Protein AF-A0A1J5B6G8-F1 (afdb_monomer_lite)

pLDDT: mean 86.55, std 10.8, range [49.69, 98.31]

Organism: NCBI:txid1805035

InterPro domains:
  IPR007404 YdjM inner membrane [PF04307] (1-130)

Radius of gyration: 16.75 Å; chains: 1; bounding box: 43×33×49 Å

Secondary structure (DSSP, 8-state):
--HHHHHHHHHHHHHHSSS---HHHHHHHHHHHTGGGHHHHHHHHTT--GGGGGGSTTSSHHHHHHHHHHHHHHHTTTS-HHHHHHHHHHHHHHHHHHTHHHHHHHTTSSSSPPPSS-TTTTS--PPPPSSPPPHHHHHHHHHHT--

Structure (mmCIF, N/CA/C/O backbone):
data_AF-A0A1J5B6G8-F1
#
_entry.id   AF-A0A1J5B6G8-F1
#
loop_
_atom_site.group_PDB
_atom_site.id
_atom_site.type_symbol
_atom_site.label_atom_id
_atom_site.label_alt_id
_atom_site.label_comp_id
_atom_site.label_asym_id
_atom_site.label_entity_id
_atom_site.label_seq_id
_atom_site.pdbx_PDB_ins_code
_atom_site.Cartn_x
_atom_site.Cartn_y
_atom_site.Cartn_z
_atom_site.occupancy
_atom_site.B_iso_or_equiv
_atom_site.auth_seq_id
_atom_site.auth_comp_id
_atom_site.auth_asym_id
_atom_site.auth_atom_id
_atom_site.pdbx_PDB_model_num
ATOM 1 N N . MET A 1 1 ? 2.004 4.450 -6.761 1.00 62.31 1 MET A N 1
ATOM 2 C CA . MET A 1 1 ? 1.267 5.750 -6.720 1.00 62.31 1 MET A CA 1
ATOM 3 C C . MET A 1 1 ? 1.899 6.638 -5.643 1.00 62.31 1 MET A C 1
ATOM 5 O O . MET A 1 1 ? 2.546 6.097 -4.767 1.00 62.31 1 MET A O 1
ATOM 9 N N . LEU A 1 2 ? 1.789 7.978 -5.674 1.00 68.81 2 LEU A N 1
ATOM 10 C CA . LEU A 1 2 ? 2.334 8.784 -4.560 1.00 68.81 2 LEU A CA 1
ATOM 11 C C . LEU A 1 2 ? 1.561 8.505 -3.248 1.00 68.81 2 LEU A C 1
ATOM 13 O O . LEU A 1 2 ? 0.354 8.242 -3.319 1.00 68.81 2 LEU A O 1
ATOM 17 N N . PRO A 1 3 ? 2.182 8.681 -2.062 1.00 77.25 3 PRO A N 1
ATOM 18 C CA . PRO A 1 3 ? 1.560 8.410 -0.754 1.00 77.25 3 PRO A CA 1
ATOM 19 C C . PRO A 1 3 ? 0.179 9.066 -0.548 1.00 77.25 3 PRO A C 1
ATOM 21 O O . PRO A 1 3 ? -0.711 8.545 0.126 1.00 77.25 3 PRO A O 1
ATOM 24 N N . PHE A 1 4 ? -0.070 10.215 -1.181 1.00 81.00 4 PHE A N 1
ATOM 25 C CA . PHE A 1 4 ? -1.370 10.894 -1.118 1.00 81.00 4 P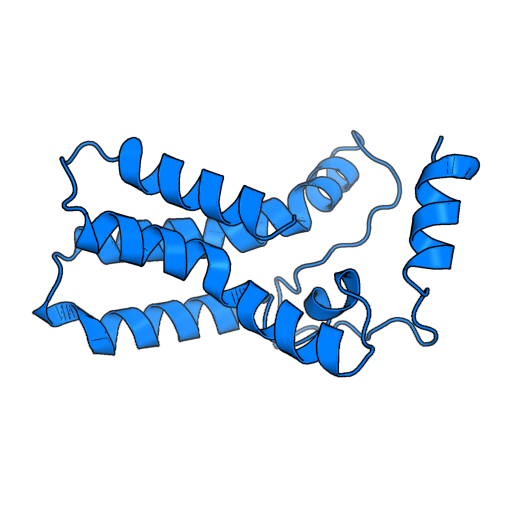HE A CA 1
ATOM 26 C C . PHE A 1 4 ? -2.514 10.082 -1.734 1.00 81.00 4 PHE A C 1
ATOM 28 O O . PHE A 1 4 ? -3.630 10.088 -1.211 1.00 81.00 4 PHE A O 1
ATOM 35 N N . GLY A 1 5 ? -2.249 9.352 -2.816 1.00 80.00 5 GLY A N 1
ATOM 36 C CA . GLY A 1 5 ? -3.241 8.460 -3.400 1.00 80.00 5 GLY A CA 1
ATOM 37 C C . GLY A 1 5 ? -3.531 7.272 -2.482 1.00 80.00 5 GLY A C 1
ATOM 38 O O . GLY A 1 5 ? -4.691 6.908 -2.291 1.00 80.00 5 GLY A O 1
ATOM 39 N N . HIS A 1 6 ? -2.497 6.713 -1.844 1.00 88.62 6 HIS A N 1
ATOM 40 C CA . HIS A 1 6 ? -2.639 5.580 -0.926 1.00 88.62 6 HIS A CA 1
ATOM 41 C C . HIS A 1 6 ? -3.443 5.987 0.310 1.00 88.62 6 HIS A C 1
ATOM 43 O O . HIS A 1 6 ? -4.376 5.299 0.729 1.00 88.62 6 HIS A O 1
ATOM 49 N N . THR A 1 7 ? -3.174 7.190 0.814 1.00 88.19 7 THR A N 1
ATOM 50 C CA . THR A 1 7 ? -3.959 7.858 1.856 1.00 88.19 7 THR A CA 1
ATOM 51 C C . THR A 1 7 ? -5.434 7.988 1.470 1.00 88.19 7 THR A C 1
ATOM 53 O O . THR A 1 7 ? -6.309 7.660 2.275 1.00 88.19 7 THR A O 1
ATOM 56 N N . ALA A 1 8 ? -5.733 8.432 0.245 1.00 87.19 8 ALA A N 1
ATOM 57 C CA . ALA A 1 8 ? -7.107 8.577 -0.231 1.00 87.19 8 ALA A CA 1
ATOM 58 C C . ALA A 1 8 ? -7.840 7.228 -0.287 1.00 87.19 8 ALA A C 1
ATOM 60 O O . ALA A 1 8 ? -8.984 7.128 0.160 1.00 87.19 8 ALA A O 1
ATOM 61 N N . VAL A 1 9 ? -7.176 6.175 -0.764 1.00 89.00 9 VAL A N 1
ATOM 62 C CA . VAL A 1 9 ? -7.735 4.816 -0.828 1.00 89.00 9 VAL A CA 1
ATOM 63 C C . VAL A 1 9 ? -7.992 4.266 0.573 1.00 89.00 9 VAL A C 1
ATOM 65 O O . VAL A 1 9 ? -9.101 3.811 0.852 1.00 89.00 9 VAL A O 1
ATOM 68 N N . GLY A 1 10 ? -7.027 4.391 1.489 1.00 86.12 10 GLY A N 1
ATOM 69 C CA . GLY A 1 10 ? -7.203 4.004 2.890 1.00 86.12 10 GLY A CA 1
ATOM 70 C C . GLY A 1 10 ? -8.380 4.730 3.548 1.00 86.12 10 GLY A C 1
ATOM 71 O O . GLY A 1 10 ? -9.205 4.114 4.227 1.00 86.12 10 GLY A O 1
ATOM 72 N N . TYR A 1 11 ? -8.526 6.031 3.282 1.00 90.62 11 TYR A N 1
ATOM 73 C CA . TYR A 1 11 ? -9.662 6.813 3.763 1.00 90.62 11 TYR A CA 1
ATOM 74 C C . TYR A 1 11 ? -10.995 6.344 3.162 1.00 90.62 11 TYR A C 1
ATOM 76 O O . TYR A 1 11 ? -11.988 6.236 3.885 1.00 90.62 11 TYR A O 1
ATOM 84 N N . LEU A 1 12 ? -11.040 6.031 1.863 1.00 90.25 12 LEU A N 1
ATOM 85 C CA . LEU A 1 12 ? -12.237 5.500 1.207 1.00 90.25 12 LEU A CA 1
ATOM 86 C C . LEU A 1 12 ? -12.634 4.133 1.770 1.00 90.25 12 LEU A C 1
ATOM 88 O O . LEU A 1 12 ? -13.815 3.931 2.050 1.00 90.25 12 LEU A O 1
ATOM 92 N N . ILE A 1 13 ? -11.673 3.236 2.002 1.00 88.06 13 ILE A N 1
ATOM 93 C CA . ILE A 1 13 ? -11.905 1.933 2.643 1.00 88.06 13 ILE A CA 1
ATOM 94 C C . ILE A 1 13 ? -12.516 2.132 4.032 1.00 88.06 13 ILE A C 1
ATOM 96 O O . ILE A 1 13 ? -13.543 1.531 4.355 1.00 88.06 13 ILE A O 1
ATOM 100 N N . ALA A 1 14 ? -11.943 3.031 4.834 1.00 85.19 14 ALA A N 1
ATOM 101 C CA . ALA A 1 14 ? -12.457 3.342 6.161 1.00 85.19 14 ALA A CA 1
ATOM 102 C C . ALA A 1 14 ? -13.882 3.929 6.103 1.00 85.19 14 ALA A C 1
ATOM 104 O O . ALA A 1 14 ? -14.767 3.510 6.848 1.00 85.19 14 ALA A O 1
ATOM 105 N N . LYS A 1 15 ? -14.139 4.870 5.187 1.00 87.94 15 LYS A N 1
ATOM 106 C CA . LYS A 1 15 ? -15.420 5.588 5.089 1.00 87.94 15 LYS A CA 1
ATOM 107 C C . LYS A 1 15 ? -16.544 4.774 4.449 1.00 87.94 15 LYS A C 1
ATOM 109 O O . LYS A 1 15 ? -17.708 5.018 4.752 1.00 87.94 15 LYS A O 1
ATOM 114 N N . LYS A 1 16 ? -16.222 3.834 3.557 1.00 85.38 16 LYS A N 1
ATOM 115 C CA . LYS A 1 16 ? -17.190 2.928 2.915 1.00 85.38 16 LYS A CA 1
ATOM 116 C C . LYS A 1 16 ? -17.518 1.699 3.762 1.00 85.38 16 LYS A C 1
ATOM 118 O O . LYS A 1 16 ? -18.395 0.925 3.379 1.00 85.38 16 LYS A O 1
ATOM 123 N N . SER A 1 17 ? -16.869 1.533 4.915 1.00 82.62 17 SER A N 1
ATOM 124 C CA . SER A 1 17 ? -17.276 0.540 5.906 1.00 82.62 17 SER A CA 1
ATOM 125 C C . SER A 1 17 ? -18.742 0.744 6.303 1.00 82.62 17 SER A C 1
ATOM 127 O O . SER A 1 17 ? -19.192 1.866 6.530 1.00 82.62 17 SER A O 1
ATOM 129 N N . ARG A 1 18 ? -19.502 -0.355 6.423 1.00 78.12 18 ARG A N 1
ATOM 130 C CA . ARG A 1 18 ? -20.895 -0.319 6.913 1.00 78.12 18 ARG A CA 1
ATOM 131 C C . ARG A 1 18 ? -20.997 0.165 8.363 1.00 78.12 18 ARG A C 1
ATOM 133 O O . ARG A 1 18 ? -22.073 0.554 8.803 1.00 78.12 18 ARG A O 1
ATOM 140 N N . GLN A 1 19 ? -19.899 0.102 9.113 1.00 79.75 19 GLN A N 1
ATOM 141 C CA . GLN A 1 19 ? -19.834 0.528 10.505 1.00 79.75 19 GLN A CA 1
ATOM 142 C C . GLN A 1 19 ? -19.274 1.944 10.611 1.00 79.75 19 GLN A C 1
ATOM 144 O O . GLN A 1 19 ? -18.326 2.310 9.918 1.00 79.75 19 GLN A O 1
ATOM 149 N N . LYS A 1 20 ? -19.835 2.729 11.533 1.00 88.94 20 LYS A N 1
ATOM 150 C CA . LYS A 1 20 ? -19.317 4.058 11.853 1.00 88.94 20 LYS A CA 1
ATOM 151 C C . LYS A 1 20 ? -18.014 3.910 12.640 1.00 88.94 20 LYS A C 1
ATOM 153 O O . LYS A 1 20 ? -18.044 3.550 13.812 1.00 88.94 20 LYS A O 1
ATOM 158 N N . LEU A 1 21 ? -16.895 4.182 11.979 1.00 91.50 21 LEU A N 1
ATOM 159 C CA . LEU A 1 21 ? -15.566 4.122 12.579 1.00 91.50 21 LEU A CA 1
ATOM 160 C C . LEU A 1 21 ? -15.268 5.371 13.418 1.00 91.50 21 LEU A C 1
ATOM 162 O O . LEU A 1 21 ? -15.673 6.488 13.085 1.00 91.50 21 LEU A O 1
ATOM 166 N N . THR A 1 22 ? -14.520 5.181 14.496 1.00 94.94 22 THR A N 1
ATOM 167 C CA . THR A 1 22 ? -13.901 6.248 15.281 1.00 94.94 22 THR A CA 1
ATOM 168 C C . THR A 1 22 ? -12.713 6.854 14.533 1.00 94.94 22 THR A C 1
ATOM 170 O O . THR A 1 22 ? -12.102 6.223 13.670 1.00 94.94 22 THR A O 1
ATOM 173 N N . LEU A 1 23 ? -12.315 8.076 14.903 1.00 94.44 23 LEU A N 1
ATOM 174 C CA . LEU A 1 23 ? -11.149 8.731 14.300 1.00 94.44 23 LEU A CA 1
ATOM 175 C C . LEU A 1 23 ? -9.869 7.888 14.430 1.00 94.44 23 LEU A C 1
ATOM 177 O O . LEU A 1 23 ? -9.091 7.807 13.487 1.00 94.44 23 LEU A O 1
ATOM 181 N N . LYS A 1 24 ? -9.670 7.225 15.575 1.00 96.56 24 LYS A N 1
ATOM 182 C CA . LYS A 1 24 ? -8.493 6.376 15.822 1.00 96.56 24 LYS A CA 1
ATOM 183 C C . LYS A 1 24 ? -8.434 5.185 14.864 1.00 96.56 24 LYS A C 1
ATOM 185 O O . LYS A 1 24 ? -7.358 4.836 14.394 1.00 96.56 24 LYS A O 1
ATOM 190 N N . GLU A 1 25 ? -9.583 4.587 14.564 1.00 95.69 25 GLU A N 1
ATOM 191 C CA . GLU A 1 25 ? -9.697 3.474 13.617 1.00 95.69 25 GLU A CA 1
ATOM 192 C C . GLU A 1 25 ? -9.419 3.927 12.186 1.00 95.69 25 GLU A C 1
ATOM 194 O O . GLU A 1 25 ? -8.664 3.272 11.473 1.00 95.69 25 GLU A O 1
ATOM 199 N N . ILE A 1 26 ? -9.968 5.079 11.786 1.00 95.44 26 ILE A N 1
ATOM 200 C CA . ILE A 1 26 ? -9.703 5.672 10.469 1.00 95.44 26 ILE A CA 1
ATOM 201 C C . ILE A 1 26 ? -8.209 5.959 10.313 1.00 95.44 26 ILE A C 1
ATOM 203 O O . ILE A 1 26 ? -7.617 5.581 9.306 1.00 95.44 26 ILE A O 1
ATOM 207 N N . VAL A 1 27 ? -7.590 6.587 11.317 1.00 96.25 27 VAL A N 1
ATOM 208 C CA . VAL A 1 27 ? -6.154 6.894 11.303 1.00 96.25 27 VAL A CA 1
ATOM 209 C C . VAL A 1 27 ? -5.325 5.619 11.180 1.00 96.25 27 VAL A C 1
ATOM 211 O O . VAL A 1 27 ? -4.406 5.589 10.371 1.00 96.25 27 VAL A O 1
ATOM 214 N N . LEU A 1 28 ? -5.671 4.549 11.902 1.00 96.75 28 LEU A N 1
ATOM 215 C CA . LEU A 1 28 ? -4.965 3.274 11.781 1.00 96.75 28 LEU A CA 1
ATOM 216 C C . LEU A 1 28 ? -5.038 2.703 10.356 1.00 96.75 28 LEU A C 1
ATOM 218 O O . LEU A 1 28 ? -4.016 2.282 9.822 1.00 96.75 28 LEU A O 1
ATOM 222 N N . VAL A 1 29 ? -6.219 2.712 9.730 1.00 96.44 29 VAL A N 1
ATOM 223 C CA . VAL A 1 29 ? -6.400 2.216 8.352 1.00 96.44 29 VAL A CA 1
ATOM 224 C C . VAL A 1 29 ? -5.623 3.073 7.349 1.00 96.44 29 VAL A C 1
ATOM 226 O O . VAL A 1 29 ? -4.968 2.533 6.463 1.00 96.44 29 VAL A O 1
ATOM 229 N N . VAL A 1 30 ? -5.645 4.398 7.502 1.00 95.12 30 VAL A N 1
ATOM 230 C CA . VAL A 1 30 ? -4.907 5.326 6.630 1.00 95.12 30 VAL A CA 1
ATOM 231 C C . VAL A 1 30 ? -3.395 5.159 6.782 1.00 95.12 30 VAL A C 1
ATOM 233 O O . VAL A 1 30 ? -2.685 5.120 5.781 1.00 95.12 30 VAL A O 1
ATOM 236 N N . VAL A 1 31 ? -2.891 5.022 8.009 1.00 94.94 31 VAL A N 1
ATOM 237 C CA . VAL A 1 31 ? -1.464 4.764 8.255 1.00 94.94 31 VAL A CA 1
ATOM 238 C C . VAL A 1 31 ? -1.059 3.418 7.661 1.00 94.94 31 VAL A C 1
ATOM 240 O O . VAL A 1 31 ? -0.040 3.339 6.982 1.00 94.94 31 VAL A O 1
ATOM 243 N N . ALA A 1 32 ? -1.878 2.378 7.841 1.00 95.94 32 ALA A N 1
ATOM 244 C CA . ALA A 1 32 ? -1.628 1.076 7.233 1.00 95.94 32 ALA A CA 1
ATOM 245 C C . ALA A 1 32 ? -1.578 1.150 5.701 1.00 95.94 32 ALA A C 1
ATOM 247 O O . ALA A 1 32 ? -0.710 0.529 5.100 1.00 95.94 32 ALA A O 1
ATOM 248 N N . ALA A 1 33 ? -2.439 1.954 5.071 1.00 94.44 33 ALA A N 1
ATOM 249 C CA . ALA A 1 33 ? -2.420 2.155 3.623 1.00 94.44 33 ALA A CA 1
ATOM 250 C C . ALA A 1 33 ? -1.111 2.770 3.101 1.00 94.44 33 ALA A C 1
ATOM 252 O O . ALA A 1 33 ? -0.861 2.679 1.911 1.00 94.44 33 ALA A O 1
ATOM 253 N N . ASN A 1 34 ? -0.283 3.383 3.953 1.00 94.12 34 ASN A N 1
ATOM 254 C CA . ASN A 1 34 ? 0.970 4.038 3.563 1.00 94.12 34 ASN A CA 1
ATOM 255 C C . ASN A 1 34 ? 2.217 3.340 4.120 1.00 94.12 34 ASN A C 1
ATOM 257 O O . ASN A 1 34 ? 3.321 3.842 3.938 1.00 94.12 34 ASN A O 1
ATOM 261 N N . ILE A 1 35 ? 2.073 2.224 4.843 1.00 94.19 35 ILE A N 1
ATOM 262 C CA . ILE A 1 35 ? 3.200 1.656 5.597 1.00 94.19 35 ILE A CA 1
ATOM 263 C C . ILE A 1 35 ? 4.348 1.192 4.690 1.00 94.19 35 ILE A C 1
ATOM 265 O O . ILE A 1 35 ? 5.507 1.267 5.086 1.00 94.19 35 ILE A O 1
ATOM 269 N N . PHE A 1 36 ? 4.022 0.747 3.476 1.00 92.00 36 PHE A N 1
ATOM 270 C CA . PHE A 1 36 ? 4.999 0.343 2.472 1.00 92.00 36 PHE A CA 1
ATOM 271 C C . PHE A 1 36 ? 5.829 1.524 1.962 1.00 92.00 36 PHE A C 1
ATOM 273 O O . PHE A 1 36 ? 7.005 1.344 1.692 1.00 92.00 36 PHE A O 1
ATOM 280 N N . ASP A 1 37 ? 5.270 2.737 1.941 1.00 90.75 37 ASP A N 1
ATOM 281 C CA . ASP A 1 37 ? 5.957 3.949 1.474 1.00 90.75 37 ASP A CA 1
ATOM 282 C C . ASP A 1 37 ? 6.807 4.616 2.565 1.00 90.75 37 ASP A C 1
ATOM 284 O O . ASP A 1 37 ? 7.324 5.715 2.373 1.00 90.75 37 ASP A O 1
ATOM 288 N N . LEU A 1 38 ? 6.953 4.022 3.752 1.00 88.19 38 LEU A N 1
ATOM 289 C CA . LEU A 1 38 ? 7.785 4.633 4.796 1.00 88.19 38 LEU A CA 1
ATOM 290 C C . LEU A 1 38 ? 9.265 4.680 4.398 1.00 88.19 38 LEU A C 1
ATOM 292 O O . LEU A 1 38 ? 9.989 5.588 4.814 1.00 88.19 38 LEU A O 1
ATOM 296 N N . ASP A 1 39 ? 9.708 3.730 3.578 1.00 84.69 39 ASP A N 1
ATOM 297 C CA . ASP A 1 39 ? 11.063 3.693 3.042 1.00 84.69 39 ASP A CA 1
ATOM 298 C C . ASP A 1 39 ? 11.307 4.758 1.964 1.00 84.69 39 ASP A C 1
ATOM 300 O O . ASP A 1 39 ? 12.434 5.236 1.848 1.00 84.69 39 ASP A O 1
ATOM 304 N N . PHE A 1 40 ? 10.267 5.219 1.260 1.00 85.81 40 PHE A N 1
ATOM 305 C CA . PHE A 1 40 ? 10.343 6.267 0.240 1.00 85.81 40 PHE A CA 1
ATOM 306 C C . PHE A 1 40 ? 11.091 7.499 0.753 1.00 85.81 40 PHE A C 1
ATOM 308 O O . PHE A 1 40 ? 12.014 7.993 0.104 1.00 85.81 40 PHE A O 1
ATOM 315 N N . PHE A 1 41 ? 10.727 7.990 1.942 1.00 80.88 41 PHE A N 1
ATOM 316 C CA . PHE A 1 41 ? 11.343 9.184 2.522 1.00 80.88 41 PHE A CA 1
ATOM 317 C C . PHE A 1 41 ? 12.813 8.955 2.871 1.00 80.88 41 PHE A C 1
ATOM 319 O O . PHE A 1 41 ? 13.655 9.806 2.584 1.00 80.88 41 PHE A O 1
ATOM 326 N N . LEU A 1 42 ? 13.129 7.800 3.461 1.00 82.94 42 LEU A N 1
ATOM 327 C CA . LEU A 1 42 ? 14.494 7.452 3.845 1.00 82.94 42 LEU A CA 1
ATOM 328 C C . LEU A 1 42 ? 15.391 7.300 2.611 1.00 82.94 42 LEU A C 1
ATOM 330 O O . LEU A 1 42 ? 16.478 7.869 2.563 1.00 82.94 42 LEU A O 1
ATOM 334 N N . LEU A 1 43 ? 14.920 6.572 1.602 1.00 82.25 43 LEU A N 1
ATOM 335 C CA . LEU A 1 43 ? 15.649 6.313 0.364 1.00 82.25 43 LEU A CA 1
ATOM 336 C C . LEU A 1 43 ? 15.852 7.603 -0.440 1.00 82.25 43 LEU A C 1
ATOM 338 O O . LEU A 1 43 ? 16.951 7.841 -0.937 1.00 82.25 43 LEU A O 1
ATOM 342 N N . THR A 1 44 ? 14.853 8.490 -0.460 1.00 80.75 44 THR A N 1
ATOM 343 C CA . THR A 1 44 ? 14.976 9.814 -1.091 1.00 80.75 44 THR A CA 1
ATOM 344 C C . THR A 1 44 ? 16.078 10.654 -0.436 1.00 80.75 44 THR A C 1
ATOM 346 O O . THR A 1 44 ? 16.865 11.285 -1.139 1.00 80.75 44 THR A O 1
ATOM 349 N N . ILE A 1 45 ? 16.192 10.638 0.900 1.00 81.94 45 ILE A N 1
ATOM 350 C CA . ILE A 1 45 ? 17.277 11.334 1.622 1.00 81.94 45 ILE A CA 1
ATOM 351 C C . ILE A 1 45 ? 18.650 10.744 1.267 1.00 81.94 45 ILE A C 1
ATOM 353 O O . ILE A 1 45 ? 19.635 11.475 1.192 1.00 81.94 45 ILE A O 1
ATOM 357 N N . LEU A 1 46 ? 18.715 9.438 1.006 1.00 82.81 46 LEU A N 1
ATOM 358 C CA . LEU A 1 46 ? 19.930 8.736 0.582 1.00 82.81 46 LEU A CA 1
ATOM 359 C C . LEU A 1 46 ? 20.245 8.899 -0.919 1.00 82.81 46 LEU A C 1
ATOM 361 O O . LEU A 1 46 ? 21.192 8.288 -1.409 1.00 82.81 46 LEU A O 1
ATOM 365 N N . GLY A 1 47 ? 19.484 9.721 -1.650 1.00 75.94 47 GLY A N 1
ATOM 366 C CA . GLY A 1 47 ? 19.705 9.998 -3.073 1.00 75.94 47 GLY A CA 1
ATOM 367 C C . GLY A 1 47 ? 19.150 8.935 -4.026 1.00 75.94 47 GLY A C 1
ATOM 368 O O . GLY A 1 47 ? 19.395 9.009 -5.228 1.00 75.94 47 GLY A O 1
ATOM 369 N N . ILE A 1 48 ? 18.392 7.963 -3.515 1.00 78.69 48 ILE A N 1
ATOM 370 C CA . ILE A 1 48 ? 17.707 6.948 -4.320 1.00 78.69 48 ILE A CA 1
ATOM 371 C C . ILE A 1 48 ? 16.414 7.558 -4.852 1.00 78.69 48 ILE A C 1
ATOM 373 O O . ILE A 1 48 ? 15.686 8.247 -4.133 1.00 78.69 48 ILE A O 1
ATOM 377 N N . THR A 1 49 ? 16.129 7.335 -6.133 1.00 76.00 49 THR A N 1
ATOM 378 C CA . THR A 1 49 ? 14.944 7.935 -6.747 1.00 76.00 49 THR A CA 1
ATOM 379 C C . THR A 1 49 ? 13.669 7.330 -6.186 1.00 76.00 49 THR A C 1
ATOM 381 O O . THR A 1 49 ? 13.603 6.143 -5.872 1.00 76.00 49 THR A O 1
ATOM 384 N N . GLY A 1 50 ? 12.632 8.160 -6.077 1.00 74.00 50 GLY A N 1
ATOM 385 C CA . GLY A 1 50 ? 11.379 7.771 -5.440 1.00 74.00 50 GLY A CA 1
ATOM 386 C C . GLY A 1 50 ? 10.767 6.506 -6.040 1.00 74.00 50 GLY A C 1
ATOM 387 O O . GLY A 1 50 ? 10.321 5.649 -5.301 1.00 74.00 50 GLY A O 1
ATOM 388 N N . GLY A 1 51 ? 10.827 6.332 -7.364 1.00 75.81 51 GLY A N 1
ATOM 389 C CA . GLY A 1 51 ? 10.292 5.139 -8.033 1.00 75.81 51 GLY A CA 1
ATOM 390 C C . GLY A 1 51 ? 11.080 3.850 -7.782 1.00 75.81 51 GLY A C 1
ATOM 391 O O . GLY A 1 51 ? 10.593 2.769 -8.104 1.00 75.81 51 GLY A O 1
ATOM 392 N N . GLN A 1 52 ? 12.287 3.928 -7.214 1.00 80.94 52 GLN A N 1
ATOM 393 C CA . GLN A 1 52 ? 13.110 2.746 -6.977 1.00 80.94 52 GLN A CA 1
ATOM 394 C C . GLN A 1 52 ? 12.782 2.005 -5.684 1.00 80.94 52 GLN A C 1
ATOM 396 O O . GLN A 1 52 ? 13.182 0.849 -5.552 1.00 80.94 52 GLN A O 1
ATOM 401 N N . HIS A 1 53 ? 12.046 2.610 -4.749 1.00 86.62 53 HIS A N 1
ATOM 402 C CA . HIS A 1 53 ? 11.730 1.921 -3.496 1.00 86.62 53 HIS A CA 1
ATOM 403 C C . HIS A 1 53 ? 10.916 0.627 -3.705 1.00 86.62 53 HIS A C 1
ATOM 405 O O . HIS A 1 53 ? 11.100 -0.340 -2.975 1.00 86.62 53 HIS A O 1
ATOM 411 N N . HIS A 1 54 ? 10.162 0.527 -4.807 1.00 88.06 54 HIS A N 1
ATOM 412 C CA . HIS A 1 54 ? 9.424 -0.681 -5.189 1.00 88.06 54 HIS A CA 1
ATOM 413 C C . HIS A 1 54 ? 10.314 -1.891 -5.540 1.00 88.06 54 HIS A C 1
ATOM 415 O O . HIS A 1 54 ? 9.834 -3.023 -5.575 1.00 88.06 54 HIS A O 1
ATOM 421 N N . TYR A 1 55 ? 11.614 -1.692 -5.793 1.00 83.12 55 TYR A N 1
ATOM 422 C CA . TYR A 1 55 ? 12.563 -2.799 -5.987 1.00 83.12 55 TYR A CA 1
ATOM 423 C C . TYR A 1 55 ? 13.065 -3.393 -4.667 1.00 83.12 55 TYR A C 1
ATOM 425 O O . TYR A 1 55 ? 13.702 -4.449 -4.672 1.00 83.12 55 TYR A O 1
ATOM 433 N N . TYR A 1 56 ? 12.802 -2.735 -3.539 1.00 83.25 56 TYR A N 1
ATOM 434 C CA . TYR A 1 56 ? 13.183 -3.229 -2.225 1.00 83.25 56 TYR A CA 1
ATOM 435 C C . TYR A 1 56 ? 12.117 -4.178 -1.680 1.00 83.25 56 TYR A C 1
ATOM 437 O O . TYR A 1 56 ? 10.996 -4.276 -2.174 1.00 83.25 56 TYR A O 1
ATOM 445 N N . LEU A 1 57 ? 12.483 -4.917 -0.633 1.00 83.81 57 LEU A N 1
ATOM 446 C CA . LEU A 1 57 ? 11.635 -5.968 -0.067 1.00 83.81 57 LEU A CA 1
ATOM 447 C C . LEU A 1 57 ? 10.288 -5.452 0.464 1.00 83.81 57 LEU A C 1
ATOM 449 O O . LEU A 1 57 ? 9.379 -6.263 0.635 1.00 83.81 57 LEU A O 1
ATOM 453 N N . GLY A 1 58 ? 10.163 -4.141 0.707 1.00 86.88 58 GLY A N 1
ATOM 454 C CA . GLY A 1 58 ? 8.955 -3.493 1.214 1.00 86.88 58 GLY A CA 1
ATOM 455 C C . GLY A 1 58 ? 7.707 -3.890 0.430 1.00 86.88 58 GLY A C 1
ATOM 456 O O . GLY A 1 58 ? 6.749 -4.390 1.016 1.00 86.88 58 GLY A O 1
ATOM 457 N N . HIS A 1 59 ? 7.741 -3.785 -0.896 1.00 91.50 59 HIS A N 1
ATOM 458 C CA . HIS A 1 59 ? 6.561 -3.927 -1.756 1.00 91.50 59 HIS A CA 1
ATOM 459 C C . HIS A 1 59 ? 6.338 -5.374 -2.204 1.00 91.50 59 HIS A C 1
ATOM 461 O O . HIS A 1 59 ? 6.409 -5.724 -3.386 1.00 91.50 59 HIS A O 1
ATOM 467 N N . THR A 1 60 ? 6.059 -6.247 -1.231 1.00 93.62 60 THR A N 1
ATOM 468 C CA . THR A 1 60 ? 5.702 -7.654 -1.473 1.00 93.62 60 THR A CA 1
ATOM 469 C C . THR A 1 60 ? 4.501 -8.101 -0.635 1.00 93.62 60 THR A C 1
ATOM 471 O O . THR A 1 60 ? 4.326 -7.634 0.497 1.00 93.62 60 THR A O 1
ATOM 474 N N . PRO A 1 61 ? 3.689 -9.065 -1.118 1.00 94.81 61 PRO A N 1
ATOM 475 C CA . PRO A 1 61 ? 2.586 -9.618 -0.330 1.00 94.81 61 PRO A CA 1
ATOM 476 C C . PRO A 1 61 ? 3.040 -10.239 0.995 1.00 94.81 61 PRO A C 1
ATOM 478 O O . PRO A 1 61 ? 2.348 -10.110 2.006 1.00 94.81 61 PRO A O 1
ATOM 481 N N . LEU A 1 62 ? 4.217 -10.879 1.014 1.00 95.19 62 LEU A N 1
ATOM 482 C CA . LEU A 1 62 ? 4.778 -11.464 2.231 1.00 95.19 62 LEU A CA 1
ATOM 483 C C . LEU A 1 62 ? 5.103 -10.390 3.277 1.00 95.19 62 LEU A C 1
ATOM 485 O O . LEU A 1 62 ? 4.723 -10.545 4.438 1.00 95.19 62 LEU A O 1
ATOM 489 N N . ILE A 1 63 ? 5.751 -9.288 2.884 1.00 94.94 63 ILE A N 1
ATOM 490 C CA . ILE A 1 63 ? 5.992 -8.171 3.806 1.00 94.94 63 ILE A CA 1
ATOM 491 C C . ILE A 1 63 ? 4.670 -7.529 4.245 1.00 94.94 63 ILE A C 1
ATOM 493 O O . ILE A 1 63 ? 4.509 -7.232 5.427 1.00 94.94 63 ILE A O 1
ATOM 497 N N . GLY A 1 64 ? 3.679 -7.425 3.357 1.00 95.69 64 GLY A N 1
ATOM 498 C CA . GLY A 1 64 ? 2.328 -6.991 3.722 1.00 95.69 64 GLY A CA 1
ATOM 499 C C . GLY A 1 64 ? 1.686 -7.842 4.815 1.00 95.69 64 GLY A C 1
ATOM 500 O O . GLY A 1 64 ? 1.125 -7.307 5.773 1.00 95.69 64 GLY A O 1
ATOM 501 N N . LEU A 1 65 ? 1.819 -9.166 4.723 1.00 97.00 65 LEU A N 1
ATOM 502 C CA . LEU A 1 65 ? 1.351 -10.087 5.758 1.00 97.00 65 LEU A CA 1
ATOM 503 C C . LEU A 1 65 ? 2.098 -9.882 7.084 1.00 97.00 65 LEU A C 1
ATOM 505 O O . LEU A 1 65 ? 1.476 -9.905 8.147 1.00 97.00 65 LEU A O 1
ATOM 509 N N . ILE A 1 66 ? 3.412 -9.648 7.032 1.00 97.00 66 ILE A N 1
ATOM 510 C CA . ILE A 1 66 ? 4.224 -9.357 8.220 1.00 97.00 66 ILE A CA 1
ATOM 511 C C . ILE A 1 66 ? 3.775 -8.044 8.871 1.00 97.00 66 ILE A C 1
ATOM 513 O O . ILE A 1 66 ? 3.530 -8.023 10.078 1.00 97.00 66 ILE A O 1
ATOM 517 N N . TYR A 1 67 ? 3.589 -6.969 8.100 1.00 96.88 67 TYR A N 1
ATOM 518 C CA . TYR A 1 67 ? 3.063 -5.701 8.611 1.00 96.88 67 TYR A CA 1
ATOM 519 C C . TYR A 1 67 ? 1.681 -5.866 9.232 1.00 96.88 67 TYR A C 1
ATOM 521 O O . TYR A 1 67 ? 1.447 -5.385 10.342 1.00 96.88 67 TYR A O 1
ATOM 529 N N . TRP A 1 68 ? 0.786 -6.601 8.571 1.00 98.12 68 TRP A N 1
ATOM 530 C CA . TRP A 1 68 ? -0.527 -6.906 9.123 1.00 98.12 68 TRP A CA 1
ATOM 531 C C . TRP A 1 68 ? -0.428 -7.647 10.461 1.00 98.12 68 TRP A C 1
ATOM 533 O O . TRP A 1 68 ? -1.099 -7.264 11.420 1.00 98.12 68 TRP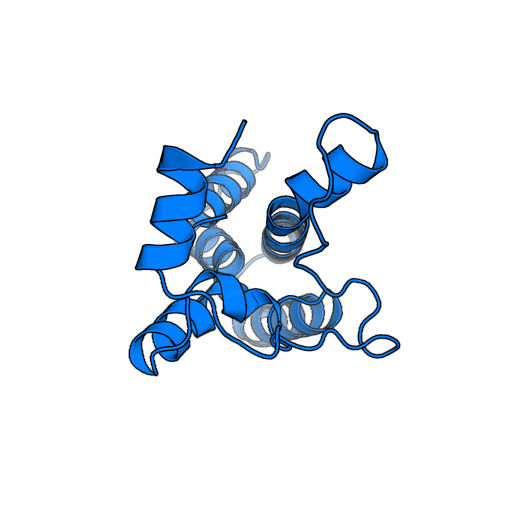 A O 1
ATOM 543 N N . LEU A 1 69 ? 0.433 -8.665 10.557 1.00 98.31 69 LEU A N 1
ATOM 544 C CA . LEU A 1 69 ? 0.626 -9.442 11.780 1.00 98.31 69 LEU A CA 1
ATOM 545 C C . LEU A 1 69 ? 1.185 -8.576 12.916 1.00 98.31 69 LEU A C 1
ATOM 547 O O . LEU A 1 69 ? 0.688 -8.654 14.039 1.00 98.31 69 LEU A O 1
ATOM 551 N N . ILE A 1 70 ? 2.170 -7.722 12.628 1.00 98.06 70 ILE A N 1
ATOM 552 C CA . ILE A 1 70 ? 2.741 -6.781 13.602 1.00 98.06 70 ILE A CA 1
ATOM 553 C C . ILE A 1 70 ? 1.659 -5.823 14.111 1.00 98.06 70 ILE A C 1
ATOM 555 O O . ILE A 1 70 ? 1.482 -5.685 15.324 1.00 98.06 70 ILE A O 1
ATOM 559 N N . ILE A 1 71 ? 0.891 -5.208 13.205 1.00 97.75 71 ILE A N 1
ATOM 560 C CA . ILE A 1 71 ? -0.212 -4.304 13.561 1.00 97.75 71 ILE A CA 1
ATOM 561 C C . ILE A 1 71 ? -1.263 -5.053 14.391 1.00 97.75 71 ILE A C 1
ATOM 563 O O . ILE A 1 71 ? -1.698 -4.556 15.431 1.00 97.75 71 ILE A O 1
ATOM 567 N N . TYR A 1 72 ? -1.649 -6.263 13.984 1.00 98.00 72 TYR A N 1
ATOM 568 C CA . TYR A 1 72 ? -2.600 -7.088 14.721 1.00 98.00 72 TYR A CA 1
ATOM 569 C C . TYR A 1 72 ? -2.113 -7.367 16.142 1.00 98.00 72 TYR A C 1
ATOM 571 O O . TYR A 1 72 ? -2.818 -7.067 17.102 1.00 98.00 72 TYR A O 1
ATOM 579 N N . LEU A 1 73 ? -0.895 -7.878 16.314 1.00 98.12 73 LEU A N 1
ATOM 580 C CA . LEU A 1 73 ? -0.363 -8.207 17.637 1.00 98.12 73 LEU A CA 1
ATOM 581 C C . LEU A 1 73 ? -0.235 -6.972 18.539 1.00 98.12 73 LEU A C 1
ATOM 583 O O . LEU A 1 73 ? -0.609 -7.043 19.710 1.00 98.12 73 LEU A O 1
ATOM 587 N N . ALA A 1 74 ? 0.208 -5.835 17.997 1.00 97.94 74 ALA A N 1
ATOM 588 C CA . ALA A 1 74 ? 0.368 -4.592 18.752 1.00 97.94 74 ALA A CA 1
ATOM 589 C C . ALA A 1 74 ? -0.971 -3.967 19.189 1.00 97.94 74 ALA A C 1
ATOM 591 O O . ALA A 1 74 ? -1.052 -3.324 20.241 1.00 97.94 74 ALA A O 1
ATOM 592 N N . PHE A 1 75 ? -2.031 -4.145 18.396 1.00 97.81 75 PHE A N 1
ATOM 593 C CA . PHE A 1 75 ? -3.266 -3.376 18.542 1.00 97.81 75 PHE A CA 1
ATOM 594 C C . PHE A 1 75 ? -4.538 -4.213 18.770 1.00 97.81 75 PHE A C 1
ATOM 596 O O . PHE A 1 75 ? -5.588 -3.626 19.040 1.00 97.81 75 PHE A O 1
ATOM 603 N N . ARG A 1 76 ? -4.486 -5.557 18.750 1.00 96.88 76 ARG A N 1
ATOM 604 C CA . ARG A 1 76 ? -5.660 -6.462 18.877 1.00 96.88 76 ARG A CA 1
ATOM 605 C C . ARG A 1 76 ? -6.521 -6.261 20.123 1.00 96.88 76 ARG A C 1
ATOM 607 O O . ARG A 1 76 ? -7.685 -6.637 20.122 1.00 96.88 76 ARG A O 1
ATOM 614 N N . HIS A 1 77 ? -5.956 -5.698 21.188 1.00 96.75 77 HIS A N 1
ATOM 615 C CA . HIS A 1 77 ? -6.679 -5.415 22.432 1.00 96.75 77 HIS A CA 1
ATOM 616 C C . HIS A 1 77 ? -7.325 -4.020 22.450 1.00 96.75 77 HIS A C 1
ATOM 618 O O . HIS A 1 77 ? -8.147 -3.743 23.317 1.00 96.75 77 HIS A O 1
ATOM 624 N N . LYS A 1 78 ? -6.948 -3.138 21.514 1.00 96.81 78 LYS A N 1
ATOM 625 C CA . LYS A 1 78 ? -7.410 -1.743 21.436 1.00 96.81 78 LYS A CA 1
ATOM 626 C C . LYS A 1 78 ? -8.503 -1.526 20.390 1.00 96.81 78 LYS A C 1
ATOM 628 O O . LYS A 1 78 ? -9.238 -0.551 20.502 1.00 96.81 78 LYS A O 1
ATOM 633 N N . PHE A 1 79 ? -8.597 -2.399 19.388 1.00 96.38 79 PHE A N 1
ATOM 634 C CA . PHE A 1 79 ? -9.528 -2.257 18.269 1.00 96.38 79 PHE A CA 1
ATOM 635 C C . PHE A 1 79 ? -10.313 -3.546 18.014 1.00 96.38 79 PHE A C 1
ATOM 637 O O . PHE A 1 79 ? -9.806 -4.639 18.280 1.00 96.38 79 PHE A O 1
ATOM 644 N N . PRO A 1 80 ? -11.540 -3.445 17.477 1.00 95.12 80 PRO A N 1
ATOM 645 C CA . PRO A 1 80 ? -12.343 -4.613 17.161 1.00 95.12 80 PRO A CA 1
ATOM 646 C C . PRO A 1 80 ? -11.796 -5.363 15.935 1.00 95.12 80 PRO A C 1
ATOM 648 O O . PRO A 1 80 ? -11.105 -4.801 15.082 1.00 95.12 80 PRO A O 1
ATOM 651 N N . ARG A 1 81 ? -12.121 -6.660 15.831 1.00 94.94 81 ARG A N 1
ATOM 652 C CA . ARG A 1 81 ? -11.572 -7.569 14.802 1.00 94.94 81 ARG A CA 1
ATOM 653 C C . ARG A 1 81 ? -11.791 -7.068 13.370 1.00 94.94 81 ARG A C 1
ATOM 655 O O . ARG A 1 81 ? -10.933 -7.273 12.517 1.00 94.94 81 ARG A O 1
ATOM 662 N N . GLN A 1 82 ? -12.910 -6.388 13.118 1.00 94.69 82 GLN A N 1
ATOM 663 C CA . GLN A 1 82 ? -13.256 -5.836 11.807 1.00 94.69 82 GLN A CA 1
ATOM 664 C C . GLN A 1 82 ? -12.220 -4.818 11.305 1.00 94.69 82 GLN A C 1
ATOM 666 O O . GLN A 1 82 ? -11.974 -4.749 10.105 1.00 94.69 82 GLN A O 1
ATOM 671 N N . ILE A 1 83 ? -11.563 -4.071 12.199 1.00 96.31 83 ILE A N 1
ATOM 672 C CA . ILE A 1 83 ? -10.548 -3.081 11.808 1.00 96.31 83 ILE A CA 1
ATOM 673 C C . ILE A 1 83 ? -9.345 -3.757 11.171 1.00 96.31 83 ILE A C 1
ATOM 675 O O . ILE A 1 83 ? -8.811 -3.248 10.194 1.00 96.31 83 ILE A O 1
ATOM 679 N N . PHE A 1 84 ? -8.957 -4.939 11.645 1.00 96.88 84 PHE A N 1
ATOM 680 C CA . PHE A 1 84 ? -7.837 -5.672 11.057 1.00 96.88 84 PHE A CA 1
ATOM 681 C C . PHE A 1 84 ? -8.159 -6.216 9.667 1.00 96.88 84 PHE A C 1
ATOM 683 O O . PHE A 1 84 ? -7.249 -6.360 8.856 1.00 96.88 84 PHE A O 1
ATOM 690 N N . VAL A 1 85 ? -9.437 -6.450 9.355 1.00 96.25 85 VAL A N 1
ATOM 691 C CA . VAL A 1 85 ? -9.865 -6.737 7.979 1.00 96.25 85 VAL A CA 1
ATOM 692 C C . VAL A 1 85 ? -9.685 -5.495 7.107 1.00 96.25 85 VAL A C 1
ATOM 694 O O . VAL A 1 85 ? -9.126 -5.595 6.022 1.00 96.25 85 VAL A O 1
ATOM 697 N N . LEU A 1 86 ? -10.079 -4.312 7.590 1.00 96.62 86 LEU A N 1
ATOM 698 C CA . LEU A 1 86 ? -9.870 -3.055 6.858 1.00 96.62 86 LEU A CA 1
ATOM 699 C C . LEU A 1 86 ? -8.383 -2.724 6.677 1.00 96.62 86 LEU A C 1
ATOM 701 O O . LEU A 1 86 ? -7.997 -2.261 5.612 1.00 96.62 86 LEU A O 1
ATOM 705 N N . VAL A 1 87 ? -7.546 -3.001 7.679 1.00 97.56 87 VAL A N 1
ATOM 706 C CA . VAL A 1 87 ? -6.083 -2.877 7.588 1.00 97.56 87 VAL A CA 1
ATOM 707 C C . VAL A 1 87 ? -5.526 -3.835 6.534 1.00 97.56 87 VAL A C 1
ATOM 709 O O . VAL A 1 87 ? -4.738 -3.407 5.700 1.00 97.56 87 VAL A O 1
ATOM 712 N N . ALA A 1 88 ? -5.954 -5.104 6.518 1.00 97.38 88 ALA A N 1
ATOM 713 C CA . ALA A 1 88 ? -5.537 -6.055 5.484 1.00 97.38 88 ALA A CA 1
ATOM 714 C C . ALA A 1 88 ? -5.936 -5.578 4.080 1.00 97.38 88 ALA A C 1
ATOM 716 O O . ALA A 1 88 ? -5.125 -5.624 3.160 1.00 97.38 88 ALA A O 1
ATOM 717 N N . LEU A 1 89 ? -7.166 -5.075 3.927 1.00 96.38 89 LEU A N 1
ATOM 718 C CA . LEU A 1 89 ? -7.645 -4.512 2.665 1.00 96.38 89 LEU A CA 1
ATOM 719 C C . LEU A 1 89 ? -6.857 -3.268 2.254 1.00 96.38 89 LEU A C 1
ATOM 721 O O . LEU A 1 89 ? -6.546 -3.128 1.079 1.00 96.38 89 LEU A O 1
ATOM 725 N N . ALA A 1 90 ? -6.505 -2.392 3.197 1.00 96.31 90 ALA A N 1
ATOM 726 C CA . ALA A 1 90 ? -5.687 -1.215 2.928 1.00 96.31 90 ALA A CA 1
ATOM 727 C C . ALA A 1 90 ? -4.289 -1.603 2.423 1.00 96.31 90 ALA A C 1
ATOM 729 O O . ALA A 1 90 ? -3.864 -1.112 1.379 1.00 96.31 90 ALA A O 1
ATOM 730 N N . LEU A 1 91 ? -3.622 -2.544 3.099 1.00 96.56 91 LEU A N 1
ATOM 731 C CA . LEU A 1 91 ? -2.318 -3.069 2.683 1.00 96.56 91 LEU A CA 1
ATOM 732 C C . LEU A 1 91 ? -2.385 -3.735 1.304 1.00 96.56 91 LEU A C 1
ATOM 734 O O . LEU A 1 91 ? -1.554 -3.469 0.444 1.00 96.56 91 LEU A O 1
ATOM 738 N N . LEU A 1 92 ? -3.398 -4.568 1.062 1.00 95.75 92 LEU A N 1
ATOM 739 C CA . LEU A 1 92 ? -3.574 -5.207 -0.240 1.00 95.75 92 LEU A CA 1
ATOM 740 C C . LEU A 1 92 ? -3.860 -4.175 -1.337 1.00 95.75 92 LEU A C 1
ATOM 742 O O . LEU A 1 92 ? -3.304 -4.270 -2.426 1.00 95.75 92 LEU A O 1
ATOM 746 N N . SER A 1 93 ? -4.708 -3.184 -1.051 1.00 95.00 93 SER A N 1
ATOM 747 C CA . SER A 1 93 ? -5.055 -2.140 -2.015 1.00 95.00 93 SER A CA 1
ATOM 748 C C . SER A 1 93 ? -3.848 -1.308 -2.424 1.00 95.00 93 SER A C 1
ATOM 750 O O . SER A 1 93 ? -3.759 -0.937 -3.586 1.00 95.00 93 SER A O 1
ATOM 752 N N . HIS A 1 94 ? -2.906 -1.076 -1.507 1.00 94.88 94 HIS A N 1
ATOM 753 C CA . HIS A 1 94 ? -1.640 -0.426 -1.814 1.00 94.88 94 HIS A CA 1
ATOM 754 C C . HIS A 1 94 ? -0.888 -1.191 -2.912 1.00 94.88 94 HIS A C 1
ATOM 756 O O . HIS A 1 94 ? -0.700 -0.669 -4.005 1.00 94.88 94 HIS A O 1
ATOM 762 N N . LEU A 1 95 ? -0.589 -2.474 -2.667 1.00 94.12 95 LEU A N 1
ATOM 763 C CA . LEU A 1 95 ? 0.135 -3.321 -3.623 1.00 94.12 95 LEU A CA 1
ATOM 764 C C . LEU A 1 95 ? -0.592 -3.441 -4.971 1.00 94.12 95 LEU A C 1
ATOM 766 O O . LEU A 1 95 ? 0.026 -3.418 -6.031 1.00 94.12 95 LEU A O 1
ATOM 770 N N . VAL A 1 96 ? -1.922 -3.568 -4.951 1.00 93.62 96 VAL A N 1
ATOM 771 C CA . VAL A 1 96 ? -2.718 -3.646 -6.185 1.00 93.62 96 VAL A CA 1
ATOM 772 C C . VAL A 1 96 ? -2.621 -2.352 -6.989 1.00 93.62 96 VAL A C 1
ATOM 774 O O . VAL A 1 96 ? -2.534 -2.409 -8.213 1.00 93.62 96 VAL A O 1
ATOM 777 N N . ILE A 1 97 ? -2.655 -1.197 -6.324 1.00 92.69 97 ILE A N 1
ATOM 778 C CA . ILE A 1 97 ? -2.642 0.095 -7.009 1.00 92.69 97 ILE A CA 1
ATOM 779 C C . ILE A 1 97 ? -1.250 0.432 -7.543 1.00 92.69 97 ILE A C 1
ATOM 781 O O . ILE A 1 97 ? -1.161 0.994 -8.634 1.00 92.69 97 ILE A O 1
ATOM 785 N N . ASP A 1 98 ? -0.180 0.046 -6.849 1.00 90.19 98 ASP A N 1
ATOM 786 C CA . ASP A 1 98 ? 1.180 0.190 -7.380 1.00 90.19 98 ASP A CA 1
ATOM 787 C C . ASP A 1 98 ? 1.391 -0.586 -8.678 1.00 90.19 98 ASP A C 1
ATOM 789 O O . ASP A 1 98 ? 2.042 -0.090 -9.596 1.00 90.19 98 ASP A O 1
ATOM 793 N N . ASP A 1 99 ? 0.762 -1.752 -8.808 1.00 91.69 99 ASP A N 1
ATOM 794 C CA . ASP A 1 99 ? 0.831 -2.548 -10.031 1.00 91.69 99 ASP A CA 1
ATOM 795 C C . ASP A 1 99 ? -0.299 -2.278 -11.022 1.00 91.69 99 ASP A C 1
ATOM 797 O O . ASP A 1 99 ? -0.356 -2.949 -12.049 1.00 91.69 99 ASP A O 1
ATOM 801 N N . PHE A 1 100 ? -1.200 -1.321 -10.778 1.00 91.44 100 PHE A N 1
ATOM 802 C CA . PHE A 1 100 ? -2.410 -1.159 -11.595 1.00 91.44 100 PHE A CA 1
ATOM 803 C C . PHE A 1 100 ? -2.109 -1.045 -13.100 1.00 91.44 100 PHE A C 1
ATOM 805 O O . PHE A 1 100 ? -2.719 -1.755 -13.898 1.00 91.44 100 PHE A O 1
ATOM 812 N N . SER A 1 101 ? -1.108 -0.248 -13.479 1.00 89.19 101 SER A N 1
ATOM 813 C CA . SER A 1 101 ? -0.642 -0.121 -14.869 1.00 89.19 101 SER A CA 1
ATOM 814 C C . SER A 1 101 ? -0.058 -1.413 -15.451 1.00 89.19 101 SER A C 1
ATOM 816 O O . SER A 1 101 ? -0.240 -1.722 -16.630 1.00 89.19 101 SER A O 1
ATOM 818 N N . TYR A 1 102 ? 0.598 -2.231 -14.625 1.00 90.50 102 TYR A N 1
ATOM 819 C CA . TYR A 1 102 ? 1.047 -3.560 -15.040 1.00 90.50 102 TYR A CA 1
ATOM 820 C C . TYR A 1 102 ? -0.149 -4.475 -15.338 1.00 90.50 102 TYR A C 1
ATOM 822 O O . TYR A 1 102 ? -0.172 -5.140 -16.374 1.00 90.50 102 TYR A O 1
ATOM 830 N N . TRP A 1 103 ? -1.195 -4.455 -14.505 1.00 91.19 103 TRP A N 1
ATOM 831 C CA . TRP A 1 103 ? -2.431 -5.197 -14.785 1.00 91.19 103 TRP A CA 1
ATOM 832 C C . TRP A 1 103 ? -3.109 -4.716 -16.073 1.0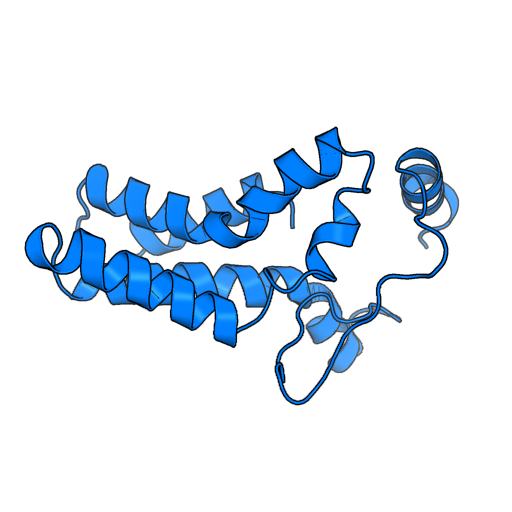0 91.19 103 TRP A C 1
ATOM 834 O O . TRP A 1 103 ? -3.557 -5.547 -16.861 1.00 91.19 103 TRP A O 1
ATOM 844 N N . LEU A 1 104 ? -3.146 -3.401 -16.322 1.00 92.00 104 LEU A N 1
ATOM 845 C CA . LEU A 1 104 ? -3.645 -2.836 -17.582 1.00 92.00 104 LEU A CA 1
ATOM 846 C C . LEU A 1 104 ? -2.817 -3.295 -18.786 1.00 92.00 104 LEU A C 1
ATOM 848 O O . LEU A 1 104 ? -3.381 -3.606 -19.836 1.00 92.00 104 LEU A O 1
ATOM 852 N N . THR A 1 105 ? -1.499 -3.407 -18.623 1.00 90.81 105 THR A N 1
ATOM 853 C CA . THR A 1 105 ? -0.601 -3.941 -19.654 1.00 90.81 105 THR A CA 1
ATOM 854 C C . THR A 1 105 ? -0.919 -5.405 -19.966 1.00 90.81 105 THR A C 1
ATOM 856 O O . THR A 1 105 ? -1.028 -5.770 -21.135 1.00 90.81 105 THR A O 1
ATOM 859 N N . LEU A 1 106 ? -1.174 -6.241 -18.950 1.00 90.44 106 LEU A N 1
ATOM 860 C CA . LEU A 1 106 ? -1.555 -7.648 -19.148 1.00 90.44 106 LEU A CA 1
ATOM 861 C C . LEU A 1 106 ? -2.858 -7.822 -19.944 1.00 90.44 106 LEU A C 1
ATOM 863 O O . LEU A 1 106 ? -3.008 -8.815 -20.653 1.00 90.44 106 LEU A O 1
ATOM 867 N N . VAL A 1 107 ? -3.792 -6.872 -19.841 1.00 94.19 107 VAL A N 1
ATOM 868 C CA . VAL A 1 107 ? -5.056 -6.887 -20.601 1.00 94.19 107 VAL A CA 1
ATOM 869 C C . VAL A 1 107 ? -4.995 -6.078 -21.904 1.00 94.19 107 VAL A C 1
ATOM 871 O O . VAL A 1 107 ? -6.010 -5.942 -22.584 1.00 94.19 107 VAL A O 1
ATOM 874 N N . GLY A 1 108 ? -3.822 -5.552 -22.273 1.00 92.31 108 GLY A N 1
ATOM 875 C CA . GLY A 1 108 ? -3.599 -4.821 -23.524 1.00 92.31 108 GLY A CA 1
ATOM 876 C C . GLY A 1 108 ? -4.142 -3.388 -23.550 1.00 92.31 108 GLY A C 1
ATOM 877 O O . GLY A 1 108 ? -4.311 -2.827 -24.632 1.00 92.31 108 GLY A O 1
ATOM 878 N N . LEU A 1 109 ? -4.432 -2.796 -22.387 1.00 90.56 109 LEU A N 1
ATOM 879 C CA . LEU A 1 109 ? -4.909 -1.411 -22.255 1.00 90.56 109 LEU A CA 1
ATOM 880 C C . LEU A 1 109 ? -3.774 -0.397 -22.049 1.00 90.56 109 LEU A C 1
ATOM 882 O O . LEU A 1 109 ? -3.986 0.799 -22.230 1.00 90.56 109 LEU A O 1
ATOM 886 N N . GLU A 1 110 ? -2.579 -0.867 -21.698 1.00 86.69 110 GLU A N 1
ATOM 887 C CA . GLU A 1 110 ? -1.362 -0.066 -21.537 1.00 86.69 110 GLU A CA 1
ATOM 888 C C . GLU A 1 110 ? -0.173 -0.815 -22.166 1.00 86.69 110 GLU A C 1
ATOM 890 O O . GLU A 1 110 ? -0.280 -2.009 -22.459 1.00 86.69 110 GLU A O 1
ATOM 895 N N . LYS A 1 111 ? 0.935 -0.123 -22.454 1.00 85.56 111 LYS A N 1
ATOM 896 C CA . LYS A 1 111 ? 2.088 -0.712 -23.151 1.00 85.56 111 LYS A CA 1
ATOM 897 C C . LYS A 1 111 ? 3.328 -0.720 -22.269 1.00 85.56 111 LYS A C 1
ATOM 899 O O . LYS A 1 111 ? 3.702 0.313 -21.725 1.00 85.56 111 LYS A O 1
ATOM 904 N N . ASP A 1 112 ? 3.969 -1.885 -22.209 1.00 83.06 112 ASP A N 1
ATOM 905 C CA . ASP A 1 112 ? 5.337 -2.095 -21.721 1.00 83.06 112 ASP A CA 1
ATOM 906 C C . ASP A 1 112 ? 5.632 -1.611 -20.286 1.00 83.06 112 ASP A C 1
ATOM 908 O O . ASP A 1 112 ? 6.781 -1.328 -19.942 1.00 83.06 112 ASP A O 1
ATOM 912 N N . VAL A 1 113 ? 4.625 -1.566 -19.407 1.00 84.44 113 VAL A N 1
ATOM 913 C CA . VAL A 1 113 ? 4.837 -1.263 -17.983 1.00 84.44 113 VAL A CA 1
ATOM 914 C C . VAL A 1 113 ? 5.281 -2.530 -17.261 1.00 84.44 113 VAL A C 1
ATOM 916 O O . VAL A 1 113 ? 4.570 -3.535 -17.236 1.00 84.44 113 VAL A O 1
ATOM 919 N N . SER A 1 114 ? 6.462 -2.492 -16.647 1.00 85.88 114 SER A N 1
ATOM 920 C CA . SER A 1 114 ? 6.918 -3.563 -15.768 1.00 85.88 114 SER A CA 1
ATOM 921 C C . SER A 1 114 ? 6.156 -3.543 -14.443 1.00 85.88 114 SER A C 1
ATOM 923 O O . SER A 1 114 ? 5.750 -2.497 -13.936 1.00 85.88 114 SER A O 1
ATOM 925 N N . SER A 1 115 ? 5.976 -4.723 -13.853 1.00 89.38 115 SER A N 1
ATOM 926 C CA . SER A 1 115 ? 5.451 -4.824 -12.495 1.00 89.38 115 SER A CA 1
ATOM 927 C C . SER A 1 115 ? 6.375 -4.072 -11.530 1.00 89.38 115 SER A C 1
ATOM 929 O O . SER A 1 115 ? 7.602 -4.167 -11.622 1.00 89.38 115 SER A O 1
ATOM 931 N N . GLN A 1 116 ? 5.795 -3.411 -10.537 1.00 89.06 116 GLN A N 1
ATOM 932 C CA . GLN A 1 116 ? 6.441 -2.742 -9.409 1.00 89.06 116 GLN A CA 1
ATOM 933 C C . GLN A 1 116 ? 6.462 -3.655 -8.169 1.00 89.06 116 GLN A C 1
ATOM 935 O O . GLN A 1 116 ? 7.509 -3.828 -7.559 1.00 89.06 116 GLN A O 1
ATOM 940 N N . VAL A 1 117 ? 5.408 -4.431 -7.917 1.00 90.94 117 VAL A N 1
ATOM 941 C CA . VAL A 1 117 ? 5.287 -5.377 -6.790 1.00 90.94 117 VAL A CA 1
ATOM 942 C C . VAL A 1 117 ? 5.873 -6.752 -7.112 1.00 90.94 117 VAL A C 1
ATOM 944 O O . VAL A 1 117 ? 5.629 -7.332 -8.166 1.00 90.94 117 VAL A O 1
ATOM 947 N N . ASN A 1 118 ? 6.659 -7.336 -6.208 1.00 92.38 118 ASN A N 1
ATOM 948 C CA . ASN A 1 118 ? 7.136 -8.712 -6.383 1.00 92.38 118 ASN A CA 1
ATOM 949 C C . ASN A 1 118 ? 6.148 -9.718 -5.764 1.00 92.38 118 ASN A C 1
ATOM 951 O O . ASN A 1 118 ? 6.317 -10.166 -4.628 1.00 92.38 118 ASN A O 1
ATOM 955 N N . TRP A 1 119 ? 5.100 -10.062 -6.521 1.00 92.00 119 TRP A N 1
ATOM 956 C CA . TRP A 1 119 ? 3.974 -10.891 -6.062 1.00 92.00 119 TRP A CA 1
ATOM 957 C C . TRP A 1 119 ? 4.360 -12.292 -5.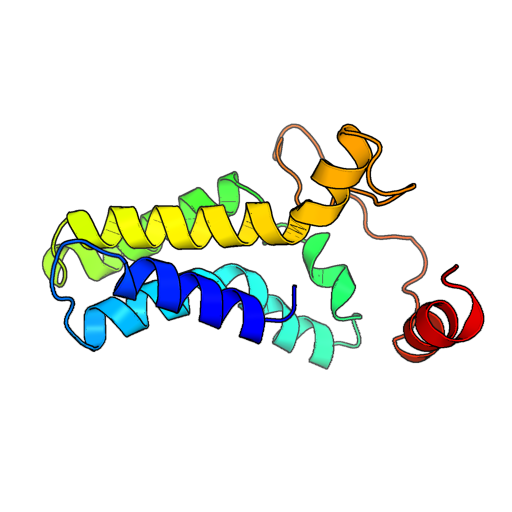574 1.00 92.00 119 TRP A C 1
ATOM 959 O O . TRP A 1 119 ? 3.713 -12.815 -4.670 1.00 92.00 119 TRP A O 1
ATOM 969 N N . PHE A 1 120 ? 5.411 -12.886 -6.145 1.00 91.19 120 PHE A N 1
ATOM 970 C CA . PHE A 1 120 ? 5.838 -14.259 -5.851 1.00 91.19 120 PHE A CA 1
ATOM 971 C C . PHE A 1 120 ? 7.071 -14.339 -4.939 1.00 91.19 120 PHE A C 1
ATOM 973 O O . PHE A 1 120 ? 7.655 -15.412 -4.783 1.00 91.19 120 PHE A O 1
ATOM 980 N N . PHE A 1 121 ? 7.475 -13.237 -4.299 1.00 90.50 121 PHE A N 1
ATOM 981 C CA . PHE A 1 121 ? 8.517 -13.276 -3.269 1.00 90.50 121 PHE A CA 1
ATOM 982 C C . PHE A 1 121 ? 8.149 -14.282 -2.151 1.00 90.50 121 PHE A C 1
ATOM 984 O O . PHE A 1 121 ? 6.998 -14.280 -1.704 1.00 90.50 121 PHE A O 1
ATOM 991 N N . PRO A 1 122 ? 9.081 -15.127 -1.657 1.00 91.19 122 PRO A N 1
ATOM 992 C CA . PRO A 1 122 ? 10.531 -15.137 -1.892 1.00 91.19 122 PRO A CA 1
ATOM 993 C C . PRO A 1 122 ? 11.003 -16.037 -3.044 1.00 91.19 122 PRO A C 1
ATOM 995 O O . PRO A 1 122 ? 12.202 -16.245 -3.199 1.00 91.19 122 PRO A O 1
ATOM 998 N N . PHE A 1 123 ? 10.098 -16.588 -3.853 1.00 91.38 123 PHE A N 1
ATOM 999 C CA . PHE A 1 123 ? 10.461 -17.480 -4.962 1.00 91.38 123 PHE A CA 1
ATOM 1000 C C . PHE A 1 123 ? 11.039 -16.729 -6.170 1.00 91.38 123 PHE A C 1
ATOM 1002 O O . PHE A 1 123 ? 11.689 -17.328 -7.023 1.00 91.38 123 PHE A O 1
ATOM 1009 N N . THR A 1 124 ? 10.815 -15.417 -6.233 1.00 88.12 124 THR A N 1
ATOM 1010 C CA . THR A 1 124 ? 11.314 -14.508 -7.269 1.00 88.12 124 THR A CA 1
ATOM 1011 C C . THR A 1 124 ? 12.030 -13.320 -6.638 1.00 88.12 124 THR A C 1
ATOM 1013 O O . THR A 1 124 ? 11.683 -12.884 -5.537 1.00 88.12 124 THR A O 1
ATOM 1016 N N . GLN A 1 125 ? 12.995 -12.744 -7.353 1.00 81.81 125 GLN A N 1
ATOM 1017 C CA . GLN A 1 125 ? 13.701 -11.530 -6.947 1.00 81.81 125 GLN A CA 1
ATOM 1018 C C . GLN A 1 125 ? 13.642 -10.501 -8.075 1.00 81.81 125 GLN A C 1
ATOM 1020 O O . GLN A 1 125 ? 13.895 -10.829 -9.234 1.00 81.81 125 GLN A O 1
ATOM 1025 N N . LYS A 1 126 ? 13.300 -9.255 -7.734 1.00 81.50 126 LYS A N 1
ATOM 1026 C CA . LYS A 1 126 ? 13.455 -8.110 -8.632 1.00 81.50 126 LYS A CA 1
ATOM 1027 C C . LYS A 1 126 ? 14.788 -7.447 -8.343 1.00 81.50 126 LYS A C 1
ATOM 1029 O O . LYS A 1 126 ? 15.089 -7.152 -7.190 1.00 81.50 126 LYS A O 1
ATOM 1034 N N . ASN A 1 127 ? 15.562 -7.217 -9.393 1.00 74.62 127 ASN A N 1
ATOM 1035 C CA . ASN A 1 127 ? 16.783 -6.437 -9.297 1.00 74.62 127 ASN A CA 1
ATOM 1036 C C . ASN A 1 127 ? 16.470 -4.992 -9.689 1.00 74.62 127 ASN A C 1
ATOM 1038 O O . ASN A 1 127 ? 15.751 -4.789 -10.673 1.00 74.62 127 ASN A O 1
ATOM 1042 N N . PRO A 1 128 ? 16.985 -4.000 -8.948 1.00 70.94 128 PRO A N 1
ATOM 1043 C CA . PRO A 1 128 ? 16.907 -2.620 -9.390 1.00 70.94 128 PRO A CA 1
ATOM 1044 C C . PRO A 1 128 ? 17.654 -2.460 -10.726 1.00 70.94 128 PRO A C 1
ATOM 1046 O O . PRO A 1 128 ? 18.617 -3.192 -10.984 1.00 70.94 128 PRO A O 1
ATOM 1049 N N . PRO A 1 129 ? 17.233 -1.520 -11.588 1.00 66.94 129 PRO A N 1
ATOM 1050 C CA . PRO A 1 129 ? 17.988 -1.190 -12.790 1.00 66.94 129 PRO A CA 1
ATOM 1051 C C . PRO A 1 129 ? 19.413 -0.749 -12.419 1.00 66.94 129 PRO A C 1
ATOM 1053 O O . PRO A 1 129 ? 19.609 -0.055 -11.421 1.00 66.94 129 PRO A O 1
ATOM 1056 N N . LEU A 1 130 ? 20.397 -1.172 -13.224 1.00 59.72 130 LEU A N 1
ATOM 1057 C CA . LEU A 1 130 ? 21.832 -0.935 -12.988 1.00 59.72 130 LEU A CA 1
ATOM 1058 C C . LEU A 1 130 ? 22.192 0.557 -12.925 1.00 59.72 130 LEU A C 1
ATOM 1060 O O . LEU A 1 130 ? 23.133 0.922 -12.226 1.00 59.72 130 LEU A O 1
ATOM 1064 N N . GLU A 1 131 ? 21.423 1.406 -13.607 1.00 62.50 131 GLU A N 1
ATOM 1065 C CA . GLU A 1 131 ? 21.564 2.858 -13.557 1.00 62.50 131 GLU A CA 1
ATOM 1066 C C . GLU A 1 131 ? 20.238 3.492 -13.101 1.00 62.50 131 GLU A C 1
ATOM 1068 O O . GLU A 1 131 ? 19.220 3.365 -13.790 1.00 62.50 131 GLU A O 1
ATOM 1073 N N . PRO A 1 132 ? 20.203 4.144 -11.923 1.00 60.50 132 PRO A N 1
ATOM 1074 C CA . PRO A 1 132 ? 19.054 4.934 -11.513 1.00 60.50 132 PRO A CA 1
ATOM 1075 C C . PRO A 1 132 ? 18.860 6.106 -12.472 1.00 60.50 132 PRO A C 1
ATOM 1077 O O . PRO A 1 132 ? 19.706 6.995 -12.525 1.00 60.50 132 PRO A O 1
ATOM 1080 N N . LEU A 1 133 ? 17.718 6.157 -13.162 1.00 65.19 133 LEU A N 1
ATOM 1081 C CA . LEU A 1 133 ? 17.282 7.393 -13.807 1.00 65.19 133 LEU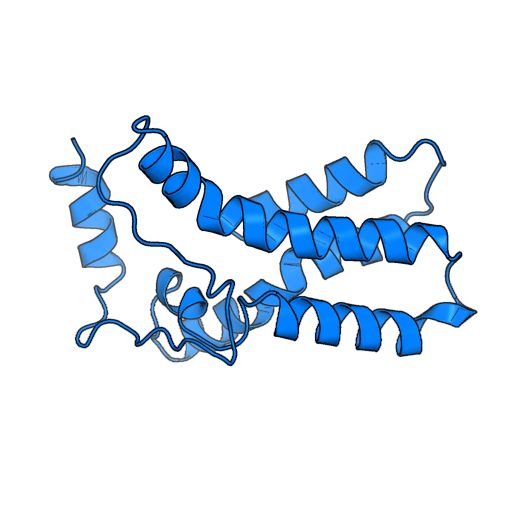 A CA 1
ATOM 1082 C C . LEU A 1 133 ? 17.082 8.447 -12.722 1.00 65.19 133 LEU A C 1
ATOM 1084 O O . LEU A 1 133 ? 16.290 8.254 -11.801 1.00 65.19 133 LEU A O 1
ATOM 1088 N N . THR A 1 134 ? 17.780 9.566 -12.827 1.00 67.69 134 THR A N 1
ATOM 1089 C CA . THR A 1 134 ? 17.575 10.727 -11.964 1.00 67.69 134 THR A CA 1
ATOM 1090 C C . THR A 1 134 ? 16.158 11.273 -12.135 1.00 67.69 134 THR A C 1
ATOM 1092 O O . THR A 1 134 ? 15.540 11.147 -13.193 1.00 67.69 134 THR A O 1
ATOM 1095 N N . ASN A 1 135 ? 15.640 11.978 -11.123 1.00 67.00 135 ASN A N 1
ATOM 1096 C CA . ASN A 1 135 ? 14.330 12.635 -11.229 1.00 67.00 135 ASN A CA 1
ATOM 1097 C C . ASN A 1 135 ? 14.239 13.570 -12.455 1.00 67.00 135 ASN A C 1
ATOM 1099 O O . ASN A 1 135 ? 13.167 13.711 -13.032 1.00 67.00 135 ASN A O 1
ATOM 1103 N N . CYS A 1 136 ? 15.356 14.181 -12.876 1.00 68.00 136 CYS A N 1
ATOM 1104 C CA . CYS A 1 136 ? 15.431 15.027 -14.071 1.00 68.00 136 CYS A CA 1
ATOM 1105 C C . CYS A 1 136 ? 15.246 14.222 -15.369 1.00 68.00 136 CYS A C 1
ATOM 1107 O O . CYS A 1 136 ? 14.529 14.655 -16.270 1.00 68.00 136 CYS A O 1
ATOM 1109 N N . GLU A 1 137 ? 15.855 13.039 -15.456 1.00 70.75 137 GLU A N 1
ATOM 1110 C CA . GLU A 1 137 ? 15.704 12.130 -16.597 1.00 70.75 137 GLU A CA 1
ATOM 1111 C C . GLU A 1 137 ? 14.292 11.554 -16.663 1.00 70.75 137 GLU A C 1
ATOM 1113 O O . GLU A 1 137 ? 13.677 11.582 -17.726 1.00 70.75 137 GLU A O 1
ATOM 1118 N N . VAL A 1 138 ? 13.730 11.147 -15.521 1.00 68.19 138 VAL A N 1
ATOM 1119 C CA . VAL A 1 138 ? 12.331 10.704 -15.428 1.00 68.19 138 VAL A CA 1
ATOM 1120 C C . VAL A 1 138 ? 11.382 11.815 -15.886 1.00 68.19 138 VAL A C 1
ATOM 1122 O O . VAL A 1 138 ? 10.500 11.571 -16.706 1.00 68.19 138 VAL A O 1
ATOM 1125 N N . LEU A 1 139 ? 11.585 13.055 -15.426 1.00 67.12 139 LEU A N 1
ATOM 1126 C CA . LEU A 1 139 ? 10.753 14.192 -15.829 1.00 67.12 139 LEU A CA 1
ATOM 1127 C C . LEU A 1 139 ? 10.864 14.479 -17.333 1.00 67.12 139 LEU A C 1
ATOM 1129 O O . LEU A 1 139 ? 9.859 14.762 -17.979 1.00 67.12 139 LEU A O 1
ATOM 1133 N N . LYS A 1 140 ? 12.071 14.383 -17.907 1.00 73.56 140 LYS A N 1
ATOM 1134 C CA . LYS A 1 140 ? 12.277 14.532 -19.353 1.00 73.56 140 LYS A CA 1
ATOM 1135 C C . LYS A 1 140 ? 11.535 13.464 -20.150 1.00 73.56 140 LYS A C 1
ATOM 1137 O O . LYS A 1 140 ? 10.939 13.802 -21.168 1.00 73.56 140 LYS A O 1
ATOM 1142 N N . ILE A 1 141 ? 11.552 12.214 -19.688 1.00 71.06 141 ILE A N 1
ATOM 1143 C CA . ILE A 1 141 ? 10.807 11.127 -20.329 1.00 71.06 141 ILE A CA 1
ATOM 1144 C C . ILE A 1 141 ? 9.312 11.465 -20.326 1.00 71.06 141 ILE A C 1
ATOM 1146 O O . ILE A 1 141 ? 8.697 11.495 -21.386 1.00 71.06 141 ILE A O 1
ATOM 1150 N N . TYR A 1 142 ? 8.744 11.824 -19.171 1.00 65.50 142 TYR A N 1
ATOM 1151 C CA . TYR A 1 142 ? 7.318 12.155 -19.069 1.00 65.50 142 TYR A CA 1
ATOM 1152 C C . TYR A 1 142 ? 6.898 13.385 -19.882 1.00 65.50 142 TYR A C 1
ATOM 1154 O O . TYR A 1 142 ? 5.802 13.399 -20.429 1.00 65.50 142 TYR A O 1
ATOM 1162 N N . LEU A 1 143 ? 7.735 14.423 -19.952 1.00 71.12 143 LEU A N 1
ATOM 1163 C CA . LEU A 1 143 ? 7.376 15.680 -20.618 1.00 71.12 143 LEU A CA 1
ATOM 1164 C C . LEU A 1 143 ? 7.619 15.671 -22.130 1.00 71.12 143 LEU A C 1
ATOM 1166 O O . LEU A 1 143 ? 6.970 16.434 -22.841 1.00 71.12 143 LEU A O 1
ATOM 1170 N N . PHE A 1 144 ? 8.569 14.868 -22.616 1.00 74.38 144 PHE A N 1
ATOM 1171 C CA . PHE A 1 144 ? 9.039 14.966 -24.003 1.00 74.38 144 PHE A CA 1
ATOM 1172 C C . PHE A 1 144 ? 9.059 13.642 -24.771 1.00 74.38 144 PHE A C 1
ATOM 1174 O O . PHE A 1 144 ? 9.241 13.675 -25.985 1.00 74.38 144 PHE A O 1
ATOM 1181 N N . GLN A 1 145 ? 8.938 12.495 -24.099 1.00 62.22 145 GLN A N 1
ATOM 1182 C CA . GLN A 1 145 ? 9.097 11.175 -24.729 1.00 6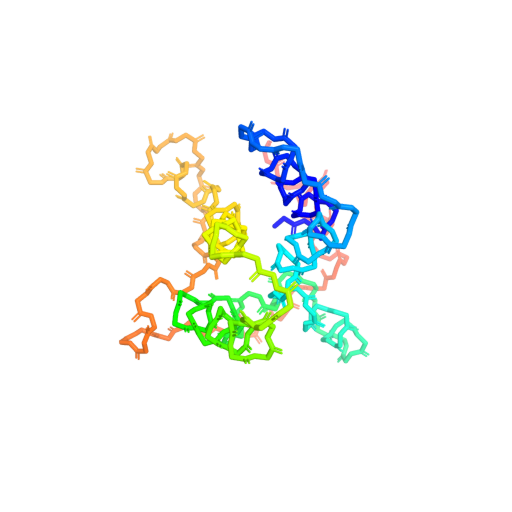2.22 145 GLN A CA 1
ATOM 1183 C C . GLN A 1 145 ? 7.926 10.220 -24.476 1.00 62.22 145 GLN A C 1
ATOM 1185 O O . GLN A 1 145 ? 7.815 9.219 -25.180 1.00 62.22 145 GLN A O 1
ATOM 1190 N N . ALA A 1 146 ? 7.060 10.505 -23.503 1.00 50.31 146 ALA A N 1
ATOM 1191 C CA . ALA A 1 146 ? 5.812 9.777 -23.333 1.00 50.31 146 ALA A CA 1
ATOM 1192 C C . ALA A 1 146 ? 4.858 10.113 -24.506 1.00 50.31 146 ALA A C 1
ATOM 1194 O O . ALA A 1 146 ? 4.740 11.292 -24.848 1.00 50.31 146 ALA A O 1
ATOM 1195 N N . PRO A 1 147 ? 4.247 9.102 -25.155 1.00 49.69 147 PRO A N 1
ATOM 1196 C CA . PRO A 1 147 ? 3.377 9.275 -26.321 1.00 49.69 147 PRO A CA 1
ATOM 1197 C C . PRO A 1 147 ? 2.077 10.032 -26.026 1.00 49.69 147 PRO A C 1
ATOM 1199 O O . PRO A 1 147 ? 1.589 9.970 -24.874 1.00 49.69 147 PRO A O 1
#

Sequence (147 aa):
MLPFGHTAVGYLIAKKSRQKLTLKEIVLVVVAANIFDLDFFLLTILGITGGQHHYYLGHTPLIGLIYWLIIYLAFRHKFPRQIFVLVALALLSHLVIDDFSYWLTLVGLEKDVSSQVNWFFPFTQKNPPLEPLTNCEVLKIYLFQAP

Foldseek 3Di:
DPLVVLLVVLQCLQVPDPDDDDPVLSVLSSCLSCVLCPVLVVCVVVVADSLQSLLDPSQEVVVNVVSLVVCCVVCVVPDPPVSSVSSSVSSVVSSCVQQVLVVCCVVVNHPDDDRSHPYPPPVDHRDGPPDGDHPVNVVCCVPPPDD